Protein AF-A0A7W8J992-F1 (afdb_monomer_lite)

Structure (mmCIF, N/CA/C/O backbone):
data_AF-A0A7W8J992-F1
#
_entry.id   AF-A0A7W8J992-F1
#
loop_
_atom_site.group_PDB
_atom_site.id
_atom_site.type_symbol
_atom_site.label_atom_id
_atom_site.label_alt_id
_atom_site.label_comp_id
_atom_site.label_asym_id
_atom_site.label_entity_id
_atom_site.label_seq_id
_atom_site.pdbx_PDB_ins_code
_atom_site.Cartn_x
_atom_site.Cartn_y
_atom_site.Cartn_z
_atom_site.occupancy
_atom_site.B_iso_or_equiv
_atom_site.auth_seq_id
_atom_site.auth_comp_id
_atom_site.auth_asym_id
_atom_site.auth_atom_id
_atom_site.pdbx_PDB_model_num
ATOM 1 N N . MET A 1 1 ? -36.070 35.354 38.997 1.00 39.31 1 MET A N 1
ATOM 2 C CA . MET A 1 1 ? -35.730 35.913 37.670 1.00 39.31 1 MET A CA 1
ATOM 3 C C . MET A 1 1 ? -34.293 35.483 37.390 1.00 39.31 1 MET A C 1
ATOM 5 O O . MET A 1 1 ? -33.392 36.118 37.907 1.00 39.31 1 MET A O 1
ATOM 9 N N . ASN A 1 2 ? -34.037 34.239 36.962 1.00 42.62 2 ASN A N 1
ATOM 10 C CA . ASN A 1 2 ? -34.074 33.715 35.575 1.00 42.62 2 ASN A CA 1
ATOM 11 C C . ASN A 1 2 ? -33.378 34.697 34.615 1.00 42.62 2 ASN A C 1
ATOM 13 O O . ASN A 1 2 ? -33.810 35.838 34.543 1.00 42.62 2 ASN A O 1
ATOM 17 N N . THR A 1 3 ? -32.316 34.332 33.895 1.00 42.19 3 THR A N 1
ATOM 18 C CA . THR A 1 3 ? -32.276 33.203 32.949 1.00 42.19 3 THR A CA 1
ATOM 19 C C . THR A 1 3 ? -30.866 32.631 32.732 1.00 42.19 3 THR A C 1
ATOM 21 O O . THR A 1 3 ? -29.919 33.366 32.468 1.00 42.19 3 THR A O 1
ATOM 24 N N . LEU A 1 4 ? -30.775 31.297 32.771 1.00 50.50 4 LEU A N 1
ATOM 25 C CA . LEU A 1 4 ? -29.734 30.489 32.130 1.00 50.50 4 LEU A CA 1
ATOM 26 C C . LEU A 1 4 ? -29.758 30.750 30.617 1.00 50.50 4 LEU A C 1
ATOM 28 O O . LEU A 1 4 ? -30.833 30.686 30.023 1.00 50.50 4 LEU A O 1
ATOM 32 N N . SER A 1 5 ? -28.603 30.998 29.997 1.00 46.91 5 SER A N 1
ATOM 33 C CA . SER A 1 5 ? -28.478 30.946 28.538 1.00 46.91 5 SER A CA 1
ATOM 34 C C . SER A 1 5 ? -27.801 29.639 28.155 1.00 46.91 5 SER A C 1
ATOM 36 O O . SER A 1 5 ? -26.669 29.366 28.554 1.00 46.91 5 SER A O 1
ATOM 38 N N . ALA A 1 6 ? -28.558 28.820 27.436 1.00 46.44 6 ALA A N 1
ATOM 39 C CA . ALA A 1 6 ? -28.144 27.548 26.886 1.00 46.44 6 ALA A CA 1
ATOM 40 C C . ALA A 1 6 ? -27.183 27.744 25.702 1.00 46.44 6 ALA A C 1
ATOM 42 O O . ALA A 1 6 ? -27.364 28.637 24.880 1.00 46.44 6 ALA A O 1
ATOM 43 N N . SER A 1 7 ? -26.168 26.886 25.682 1.00 49.81 7 SER A N 1
ATOM 44 C CA . SER A 1 7 ? -25.615 26.151 24.543 1.00 49.81 7 SER A CA 1
ATOM 45 C C . SER A 1 7 ? -25.843 26.701 23.127 1.00 49.81 7 SER A C 1
ATOM 47 O O . SER A 1 7 ? -26.940 26.583 22.592 1.00 49.81 7 SER A O 1
ATOM 49 N N . THR A 1 8 ? -24.742 27.038 22.455 1.00 42.25 8 THR A N 1
ATOM 50 C CA . THR A 1 8 ? -24.541 26.640 21.054 1.00 42.25 8 THR A CA 1
ATOM 51 C C . THR A 1 8 ? -23.146 26.035 20.963 1.00 42.25 8 THR A C 1
ATOM 53 O O . THR A 1 8 ? -22.152 26.727 20.775 1.00 42.25 8 THR A O 1
ATOM 56 N N . PHE A 1 9 ? -23.064 24.735 21.236 1.00 45.22 9 PHE A N 1
ATOM 57 C CA . PHE A 1 9 ? -21.934 23.920 20.808 1.00 45.22 9 PHE A CA 1
ATOM 58 C C . PHE A 1 9 ? -22.216 23.632 19.335 1.00 45.22 9 PHE A C 1
ATOM 60 O O . PHE A 1 9 ? -23.149 22.885 19.046 1.00 45.22 9 PHE A O 1
ATOM 67 N N . ASP A 1 10 ? -21.504 24.286 18.421 1.00 40.44 10 ASP A N 1
ATOM 68 C CA . ASP A 1 10 ? -21.620 24.013 16.989 1.00 40.44 10 ASP A CA 1
ATOM 69 C C . ASP A 1 10 ? -21.122 22.583 16.708 1.00 40.44 10 ASP A C 1
ATOM 71 O O . ASP A 1 10 ? -19.942 22.299 16.927 1.00 40.44 10 ASP A O 1
ATOM 75 N N . PRO A 1 11 ? -21.961 21.655 16.208 1.00 42.72 11 PRO A N 1
ATOM 76 C CA . PRO A 1 11 ? -21.514 20.358 15.726 1.00 42.72 11 PRO A CA 1
ATOM 77 C C . PRO A 1 11 ? -21.122 20.495 14.249 1.00 42.72 11 PRO A C 1
ATOM 79 O O . PRO A 1 11 ? -21.647 19.800 13.382 1.00 42.72 11 PRO A O 1
ATOM 82 N N . ALA A 1 12 ? -20.235 21.442 13.942 1.00 40.28 12 ALA A N 1
ATOM 83 C CA . ALA A 1 12 ? -19.624 21.521 12.626 1.00 40.28 12 ALA A CA 1
ATOM 84 C C . ALA A 1 12 ? -18.501 20.478 12.569 1.00 40.28 12 ALA A C 1
ATOM 86 O O . ALA A 1 12 ? -17.384 20.711 13.016 1.00 40.28 12 ALA A O 1
ATOM 87 N N . GLU A 1 13 ? -18.863 19.302 12.058 1.00 40.56 13 GLU A N 1
ATOM 88 C CA . GLU A 1 13 ? -17.958 18.336 11.437 1.00 40.56 13 GLU A CA 1
ATOM 89 C C . GLU A 1 13 ? -16.772 17.867 12.287 1.00 40.56 13 GLU A C 1
ATOM 91 O O . GLU A 1 13 ? -15.610 18.162 12.019 1.00 40.56 13 GLU A O 1
ATOM 96 N N . ALA A 1 14 ? -17.045 16.916 13.182 1.00 36.75 14 ALA A N 1
ATOM 97 C CA . ALA A 1 14 ? -16.102 15.820 13.397 1.00 36.75 14 ALA A CA 1
ATOM 98 C C . ALA A 1 14 ? -16.070 14.922 12.140 1.00 36.75 14 ALA A C 1
ATOM 100 O O . ALA A 1 14 ? -16.412 13.738 12.179 1.00 36.75 14 ALA A O 1
ATOM 101 N N . GLN A 1 15 ? -15.687 15.493 10.995 1.00 39.84 15 GLN A N 1
ATOM 102 C CA . GLN A 1 15 ? -15.060 14.709 9.948 1.00 39.84 15 GLN A CA 1
ATOM 103 C C . GLN A 1 15 ? -13.783 14.182 10.594 1.00 39.84 15 GLN A C 1
ATOM 105 O O . GLN A 1 15 ? -12.831 14.934 10.796 1.00 39.84 15 GLN A O 1
ATOM 110 N N . HIS A 1 16 ? -13.770 12.906 10.982 1.00 43.81 16 HIS A N 1
ATOM 111 C CA . HIS A 1 16 ? -12.503 12.216 11.182 1.00 43.81 16 HIS A CA 1
ATOM 112 C C . HIS A 1 16 ? -11.730 12.469 9.887 1.00 43.81 16 HIS A C 1
ATOM 114 O O . HIS A 1 16 ? -12.238 12.057 8.838 1.00 43.81 16 HIS A O 1
ATOM 120 N N . PRO A 1 17 ? -10.618 13.231 9.897 1.00 48.56 17 PRO A N 1
ATOM 121 C CA . PRO A 1 17 ? -9.909 13.522 8.666 1.00 48.56 17 PRO A CA 1
ATOM 122 C C . PRO A 1 17 ? -9.573 12.163 8.071 1.00 48.56 17 PRO A C 1
ATOM 124 O O . PRO A 1 17 ? -8.871 11.386 8.716 1.00 48.56 17 PRO A O 1
ATOM 127 N N . MET A 1 18 ? -10.165 11.835 6.916 1.00 55.00 18 MET A N 1
ATOM 128 C CA . MET A 1 18 ? -9.881 10.581 6.226 1.00 55.00 18 MET A CA 1
ATOM 129 C C . MET A 1 18 ? -8.369 10.539 6.065 1.00 55.00 18 MET A C 1
ATOM 131 O O . MET A 1 18 ? -7.802 11.355 5.335 1.00 55.00 18 MET A O 1
ATOM 135 N N . GLN A 1 19 ? -7.705 9.683 6.845 1.00 77.38 19 GLN A N 1
ATOM 136 C CA . GLN A 1 19 ? -6.254 9.664 6.867 1.00 77.38 19 GLN A CA 1
ATOM 137 C C . GLN A 1 19 ? -5.816 9.196 5.485 1.00 77.38 19 GLN A C 1
ATOM 139 O O . GLN A 1 19 ? -6.126 8.082 5.065 1.00 77.38 19 GLN A O 1
ATOM 144 N N . SER A 1 20 ? -5.145 10.079 4.753 1.00 89.25 20 SER A N 1
ATOM 145 C CA . SER A 1 20 ? -4.551 9.748 3.469 1.00 89.25 20 SER A CA 1
ATOM 146 C C . SER A 1 20 ? -3.060 9.540 3.655 1.00 89.25 20 SER A C 1
ATOM 148 O O . SER A 1 20 ? -2.381 10.413 4.200 1.00 89.25 20 SER A O 1
ATOM 150 N N . LEU A 1 21 ? -2.548 8.410 3.185 1.00 92.56 21 LEU A N 1
ATOM 151 C CA . LEU A 1 21 ? -1.125 8.124 3.187 1.00 92.56 21 LEU A CA 1
ATOM 152 C C . LEU A 1 21 ? -0.621 8.031 1.746 1.00 92.56 21 LEU A C 1
ATOM 154 O O . LEU A 1 21 ? -1.054 7.177 0.977 1.00 92.56 21 LEU A O 1
ATOM 158 N N . ASP A 1 22 ? 0.341 8.881 1.414 1.00 94.38 22 ASP A N 1
ATOM 159 C CA . ASP A 1 22 ? 1.004 8.870 0.118 1.00 94.38 22 ASP A CA 1
ATOM 160 C C . ASP A 1 22 ? 2.375 8.218 0.254 1.00 94.38 22 ASP A C 1
ATOM 162 O O . ASP A 1 22 ? 3.218 8.672 1.030 1.00 94.38 22 ASP A O 1
ATOM 166 N N . ILE A 1 23 ? 2.594 7.147 -0.500 1.00 94.88 23 ILE A N 1
ATOM 167 C CA . ILE A 1 23 ? 3.829 6.375 -0.471 1.00 94.88 23 ILE A CA 1
ATOM 168 C C . ILE A 1 23 ? 4.363 6.145 -1.876 1.00 94.88 23 ILE A C 1
ATOM 170 O O . ILE A 1 23 ? 3.624 6.015 -2.851 1.00 94.88 23 ILE A O 1
ATOM 174 N N . GLN A 1 24 ? 5.683 6.056 -1.943 1.00 95.44 24 GLN A N 1
ATOM 175 C CA . GLN A 1 24 ? 6.418 5.687 -3.139 1.00 95.44 24 GLN A CA 1
ATOM 176 C C . GLN A 1 24 ? 7.218 4.428 -2.852 1.00 95.44 24 GLN A C 1
ATOM 178 O O . GLN A 1 24 ? 7.824 4.316 -1.775 1.00 95.44 24 GLN A O 1
ATOM 183 N N . GLY A 1 25 ? 7.223 3.518 -3.816 1.00 93.50 25 GLY A N 1
ATOM 184 C CA . GLY A 1 25 ? 8.029 2.314 -3.799 1.00 93.50 25 GLY A CA 1
ATOM 185 C C . GLY A 1 25 ? 8.652 1.999 -5.152 1.00 93.50 25 GLY A C 1
ATOM 186 O O . GLY A 1 25 ? 8.281 2.556 -6.187 1.00 93.50 25 GLY A O 1
ATOM 187 N N . PHE A 1 26 ? 9.609 1.088 -5.120 1.00 93.31 26 PHE A N 1
ATOM 188 C CA . PHE A 1 26 ? 10.378 0.630 -6.260 1.00 93.31 26 PHE A CA 1
ATOM 189 C C . PHE A 1 26 ? 10.357 -0.890 -6.299 1.00 93.31 26 PHE A C 1
ATOM 191 O O . PHE A 1 26 ? 10.259 -1.546 -5.262 1.00 93.31 26 PHE A O 1
ATOM 198 N N . SER A 1 27 ? 10.433 -1.454 -7.495 1.00 90.12 27 SER A N 1
ATOM 199 C CA . SER A 1 27 ? 10.590 -2.894 -7.660 1.00 90.12 27 SER A CA 1
ATOM 200 C C . SER A 1 27 ? 11.542 -3.185 -8.805 1.00 90.12 27 SER A C 1
ATOM 202 O O . SER A 1 27 ? 11.493 -2.513 -9.837 1.00 90.12 27 SER A O 1
ATOM 204 N N . TYR A 1 28 ? 12.388 -4.189 -8.596 1.00 85.62 28 TYR A N 1
ATOM 205 C CA . TYR A 1 28 ? 13.245 -4.788 -9.619 1.00 85.62 28 TYR A CA 1
ATOM 206 C C . TYR A 1 28 ? 12.548 -5.952 -10.336 1.00 85.62 28 TYR A C 1
ATOM 208 O O . TYR A 1 28 ? 13.060 -6.470 -11.323 1.00 85.62 28 TYR A O 1
ATOM 216 N N . GLU A 1 29 ? 11.386 -6.386 -9.841 1.00 81.38 29 GLU A N 1
ATOM 217 C CA . GLU A 1 29 ? 10.601 -7.430 -10.487 1.00 81.38 29 GLU A CA 1
ATOM 218 C C . GLU A 1 29 ? 9.801 -6.873 -11.665 1.00 81.38 29 GLU A C 1
ATOM 220 O O . GLU A 1 29 ? 9.356 -5.721 -11.678 1.00 81.38 29 GLU A O 1
ATOM 225 N N . GLU A 1 30 ? 9.538 -7.727 -12.653 1.00 80.25 30 GLU A N 1
ATOM 226 C CA . GLU A 1 30 ? 8.657 -7.360 -13.751 1.00 80.25 30 GLU A CA 1
ATOM 227 C C . GLU A 1 30 ? 7.220 -7.118 -13.267 1.00 80.25 30 GLU A C 1
ATOM 229 O O . GLU A 1 30 ? 6.676 -7.821 -12.408 1.00 80.25 30 GLU A O 1
ATOM 234 N N . ARG A 1 31 ? 6.537 -6.173 -13.928 1.00 80.94 31 ARG A N 1
ATOM 235 C CA . ARG A 1 31 ? 5.116 -5.849 -13.696 1.00 80.94 31 ARG A CA 1
ATOM 236 C C . ARG A 1 31 ? 4.204 -7.074 -13.641 1.00 80.94 31 ARG A C 1
ATOM 238 O O . ARG A 1 31 ? 3.201 -7.054 -12.934 1.00 80.94 31 ARG A O 1
ATOM 245 N N . GLN A 1 32 ? 4.505 -8.111 -14.417 1.00 81.50 32 GLN A N 1
ATOM 246 C CA . GLN A 1 32 ? 3.655 -9.296 -14.508 1.00 81.50 32 GLN A CA 1
ATOM 247 C C . GLN A 1 32 ? 3.691 -10.150 -13.232 1.00 81.50 32 GLN A C 1
ATOM 249 O O . GLN A 1 32 ? 2.678 -10.766 -12.913 1.00 81.50 32 GLN A O 1
ATOM 254 N N . GLY A 1 33 ? 4.803 -10.142 -12.487 1.00 83.69 33 GLY A N 1
ATOM 255 C CA . GLY A 1 33 ? 4.940 -10.856 -11.212 1.00 83.69 33 GLY A CA 1
A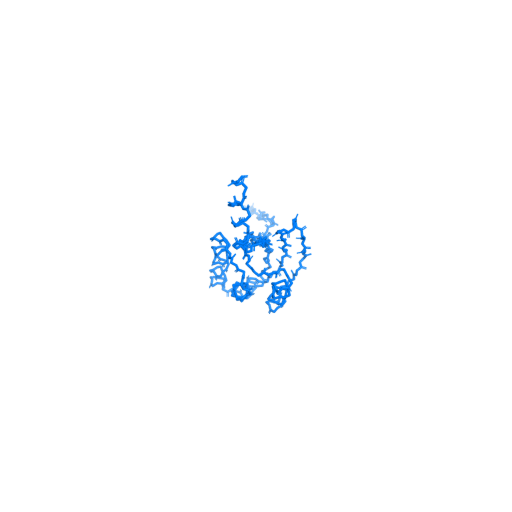TOM 256 C C . GLY A 1 33 ? 4.427 -10.046 -10.021 1.00 83.69 33 GLY A C 1
ATOM 257 O O . GLY A 1 33 ? 3.616 -10.535 -9.233 1.00 83.69 33 GLY A O 1
ATOM 258 N N . LEU A 1 34 ? 4.812 -8.769 -9.947 1.00 88.44 34 LEU A N 1
ATOM 259 C CA . LEU A 1 34 ? 4.511 -7.924 -8.789 1.00 88.44 34 LEU A CA 1
ATOM 260 C C . LEU A 1 34 ? 3.018 -7.585 -8.658 1.00 88.44 34 LEU A C 1
ATOM 262 O O . LEU A 1 34 ? 2.462 -7.571 -7.561 1.00 88.44 34 LEU A O 1
ATOM 266 N N . LEU A 1 35 ? 2.345 -7.271 -9.770 1.00 90.00 35 LEU A N 1
ATOM 267 C CA . LEU A 1 35 ? 0.985 -6.720 -9.723 1.00 90.00 35 LEU A CA 1
ATOM 268 C C . LEU A 1 35 ? -0.060 -7.718 -9.203 1.00 90.00 35 LEU A C 1
ATOM 270 O O . LEU A 1 35 ? -0.884 -7.305 -8.380 1.00 90.00 35 LEU A O 1
ATOM 274 N N . PRO A 1 36 ? -0.055 -9.003 -9.613 1.00 91.88 36 PRO A N 1
ATOM 275 C CA . PRO A 1 36 ? -0.890 -10.018 -8.979 1.00 91.88 36 PRO A CA 1
ATOM 276 C C . PRO A 1 36 ? -0.594 -10.168 -7.484 1.00 91.88 36 PRO A C 1
ATOM 278 O O . PRO A 1 36 ? -1.536 -10.211 -6.694 1.00 91.88 36 PRO A O 1
ATOM 281 N N . SER A 1 37 ? 0.686 -10.164 -7.089 1.00 91.81 37 SER A N 1
ATOM 282 C CA . SER A 1 37 ? 1.082 -10.292 -5.681 1.00 91.81 37 SER A CA 1
ATOM 283 C C . SER A 1 37 ? 0.562 -9.130 -4.833 1.00 91.81 37 SER A C 1
ATOM 285 O O . SER A 1 37 ? -0.025 -9.355 -3.778 1.00 91.81 37 SER A O 1
ATOM 287 N N . LEU A 1 38 ? 0.712 -7.889 -5.306 1.00 92.00 38 LEU A N 1
ATOM 288 C CA . LEU A 1 38 ? 0.184 -6.707 -4.620 1.00 92.00 38 LEU A CA 1
ATOM 289 C C . LEU A 1 38 ? -1.345 -6.700 -4.578 1.00 92.00 38 LEU A C 1
ATOM 291 O O . LEU A 1 38 ? -1.934 -6.345 -3.563 1.00 92.00 38 LEU A O 1
ATOM 295 N N . THR A 1 39 ? -1.999 -7.120 -5.663 1.00 92.69 39 THR A N 1
ATOM 296 C CA . THR A 1 39 ? -3.465 -7.208 -5.709 1.00 92.69 39 THR A CA 1
ATOM 297 C C . THR A 1 39 ? -3.990 -8.215 -4.683 1.00 92.69 39 THR A C 1
ATOM 299 O O . THR A 1 39 ? -4.955 -7.904 -3.987 1.00 92.69 39 THR A O 1
ATOM 302 N N . SER A 1 40 ? -3.334 -9.377 -4.545 1.00 92.62 40 SER A N 1
ATOM 303 C CA . SER A 1 40 ? -3.648 -10.351 -3.489 1.00 92.62 40 SER A CA 1
ATOM 304 C C . SER A 1 40 ? -3.419 -9.747 -2.111 1.00 92.62 40 SER A C 1
ATOM 306 O O . SER A 1 40 ? -4.336 -9.743 -1.302 1.00 92.62 40 SER A O 1
ATOM 308 N N . ALA A 1 41 ? -2.256 -9.129 -1.878 1.00 92.44 41 ALA A N 1
ATOM 309 C CA . ALA A 1 41 ? -1.931 -8.498 -0.601 1.00 92.44 41 ALA A CA 1
ATOM 310 C C . ALA A 1 41 ? -2.991 -7.473 -0.162 1.00 92.44 41 ALA A C 1
ATOM 312 O O . ALA A 1 41 ? -3.396 -7.456 1.001 1.00 92.44 41 ALA A O 1
ATOM 313 N N . PHE A 1 42 ? -3.483 -6.638 -1.086 1.00 93.56 42 PHE A N 1
ATOM 314 C CA . PHE A 1 42 ? -4.565 -5.697 -0.788 1.00 93.56 42 PHE A CA 1
ATOM 315 C C . PHE A 1 42 ? -5.866 -6.417 -0.422 1.00 93.56 42 PHE A C 1
ATOM 317 O O . PHE A 1 42 ? -6.503 -6.037 0.560 1.00 93.56 42 PHE A O 1
ATOM 324 N N . ALA A 1 43 ? -6.245 -7.455 -1.168 1.00 92.38 43 ALA A N 1
ATOM 325 C CA . ALA A 1 43 ? -7.463 -8.221 -0.914 1.00 92.38 43 ALA A CA 1
ATOM 326 C C . ALA A 1 43 ? -7.406 -8.996 0.416 1.00 92.38 43 ALA A C 1
ATOM 328 O O . ALA A 1 43 ? -8.365 -8.957 1.186 1.00 92.38 43 ALA A O 1
ATOM 329 N N . ASP A 1 44 ? -6.273 -9.632 0.719 1.00 92.12 44 ASP A N 1
ATOM 330 C CA . ASP A 1 44 ? -6.049 -10.429 1.931 1.00 92.12 44 ASP A CA 1
ATOM 331 C C . ASP A 1 44 ? -6.113 -9.567 3.201 1.00 92.12 44 ASP A C 1
ATOM 333 O O . ASP A 1 44 ? -6.571 -10.011 4.254 1.00 92.12 44 ASP A O 1
ATOM 337 N N . CYS A 1 45 ? -5.738 -8.291 3.086 1.00 91.44 45 CYS A N 1
ATOM 338 C CA . CYS A 1 45 ? -5.863 -7.303 4.158 1.00 91.44 45 CYS A CA 1
ATOM 339 C C . CYS A 1 45 ? -7.282 -6.713 4.293 1.00 91.44 45 CYS A C 1
ATOM 341 O O . CYS A 1 45 ? -7.505 -5.835 5.130 1.00 91.44 45 CYS A O 1
ATOM 343 N N . GLY A 1 46 ? -8.241 -7.151 3.470 1.00 90.00 46 GLY A N 1
ATOM 344 C CA . GLY A 1 46 ? -9.592 -6.587 3.411 1.00 90.00 46 GLY A CA 1
ATOM 345 C C . GLY A 1 46 ? -9.640 -5.187 2.793 1.00 90.00 46 GLY A C 1
ATOM 346 O O . GLY A 1 46 ? -10.521 -4.396 3.128 1.00 90.00 46 GLY A O 1
ATOM 347 N N . GLY A 1 47 ? -8.664 -4.858 1.946 1.00 91.62 47 GLY A N 1
ATOM 348 C CA . GLY A 1 47 ? -8.567 -3.582 1.254 1.00 91.62 47 GLY A CA 1
ATOM 349 C C . GLY A 1 47 ? -9.349 -3.533 -0.053 1.00 91.62 47 GLY A C 1
ATOM 350 O O . GLY A 1 47 ? -9.480 -4.526 -0.767 1.00 91.62 47 GLY A O 1
ATOM 351 N N . TRP A 1 48 ? -9.819 -2.338 -0.402 1.00 93.31 48 TRP A N 1
ATOM 352 C CA . TRP A 1 48 ? -10.484 -2.053 -1.669 1.00 93.31 48 TRP A CA 1
ATOM 353 C C . TRP A 1 48 ? -9.586 -1.239 -2.584 1.00 93.31 48 TRP A C 1
ATOM 355 O O . TRP A 1 48 ? -9.202 -0.116 -2.266 1.00 93.31 48 TRP A O 1
ATOM 365 N N . ILE A 1 49 ? -9.283 -1.779 -3.761 1.00 94.75 49 ILE A N 1
ATOM 366 C CA . ILE A 1 49 ? -8.580 -1.035 -4.805 1.00 94.75 49 ILE A CA 1
ATOM 367 C C . ILE A 1 49 ? -9.591 -0.102 -5.472 1.00 94.75 49 ILE A C 1
ATOM 369 O O . ILE A 1 49 ? -10.460 -0.545 -6.218 1.00 94.75 49 ILE A O 1
ATOM 373 N N . LEU A 1 50 ? -9.466 1.195 -5.208 1.00 93.69 50 LEU A N 1
ATOM 374 C CA . LEU A 1 50 ? -10.296 2.224 -5.828 1.00 93.69 50 LEU A CA 1
ATOM 375 C C . LEU A 1 50 ? -9.871 2.499 -7.265 1.00 93.69 50 LEU A C 1
ATOM 377 O O . LEU A 1 50 ? -10.699 2.742 -8.140 1.00 93.69 50 LEU A O 1
ATOM 381 N N . ASN A 1 51 ? -8.558 2.545 -7.493 1.00 92.81 51 ASN A N 1
ATOM 382 C CA . ASN A 1 51 ? -8.005 2.873 -8.794 1.00 92.81 51 ASN A CA 1
ATOM 383 C C . ASN A 1 51 ? -6.637 2.222 -8.988 1.00 92.81 51 ASN A C 1
ATOM 385 O O . ASN A 1 51 ? -5.843 2.110 -8.054 1.00 92.81 51 ASN A O 1
ATOM 389 N N . ARG A 1 52 ? -6.355 1.847 -10.231 1.00 93.06 52 ARG A N 1
ATOM 390 C CA . ARG A 1 52 ? -5.054 1.388 -10.700 1.00 93.06 52 ARG A CA 1
ATOM 391 C C . ARG A 1 52 ? -4.776 2.079 -12.027 1.00 93.06 52 ARG A C 1
ATOM 393 O O . ARG A 1 52 ? -5.500 1.862 -12.997 1.00 93.06 52 ARG A O 1
ATOM 400 N N . ARG A 1 53 ? -3.731 2.902 -12.077 1.00 92.88 53 ARG A N 1
ATOM 401 C CA . ARG A 1 53 ? -3.376 3.696 -13.260 1.00 92.88 53 ARG A CA 1
ATOM 402 C C . ARG A 1 53 ? -1.932 3.467 -13.651 1.00 92.88 53 ARG A C 1
ATOM 404 O O . ARG A 1 53 ? -1.031 3.615 -12.837 1.00 92.88 53 ARG A O 1
ATOM 411 N N . THR A 1 54 ? -1.697 3.160 -14.917 1.00 91.50 54 THR A N 1
ATOM 412 C CA . THR A 1 54 ? -0.346 3.209 -15.479 1.00 91.50 54 THR A CA 1
ATOM 413 C C . THR A 1 54 ? -0.017 4.667 -15.789 1.00 91.50 54 THR A C 1
ATOM 415 O O . THR A 1 54 ? -0.684 5.265 -16.629 1.00 91.50 54 THR A O 1
ATOM 418 N N . LEU A 1 55 ? 0.969 5.246 -15.098 1.00 89.50 55 LEU A N 1
ATOM 419 C CA . LEU A 1 55 ? 1.388 6.638 -15.310 1.00 89.50 55 LEU A CA 1
ATOM 420 C C . LEU A 1 55 ? 2.419 6.746 -16.437 1.00 89.50 55 LEU A C 1
ATOM 422 O O . LEU A 1 55 ? 2.393 7.688 -17.223 1.00 89.50 55 LEU A O 1
ATOM 426 N N . SER A 1 56 ? 3.316 5.765 -16.530 1.00 87.31 56 SER A N 1
ATOM 427 C CA . SER A 1 56 ? 4.361 5.692 -17.551 1.00 87.31 56 SER A CA 1
ATOM 428 C C . SER A 1 56 ? 4.726 4.222 -17.844 1.00 87.31 56 SER A C 1
ATOM 430 O O . SER A 1 56 ? 4.231 3.308 -17.167 1.00 87.31 56 SER A O 1
ATOM 432 N N . PRO A 1 57 ? 5.597 3.939 -18.832 1.00 84.00 57 PRO A N 1
ATOM 433 C CA . PRO A 1 57 ? 6.101 2.586 -19.078 1.00 84.00 57 PRO A CA 1
ATOM 434 C C . PRO A 1 57 ? 6.780 1.958 -17.855 1.00 84.00 57 PRO A C 1
ATOM 436 O O . PRO A 1 57 ? 6.673 0.751 -17.666 1.00 84.00 57 PRO A O 1
ATOM 439 N N . THR A 1 58 ? 7.376 2.775 -16.984 1.00 86.31 58 THR A N 1
ATOM 440 C CA . THR A 1 58 ? 8.094 2.342 -15.778 1.00 86.31 58 THR A CA 1
ATOM 441 C C . THR A 1 58 ? 7.368 2.690 -14.480 1.00 86.31 58 THR A C 1
ATOM 443 O O . THR A 1 58 ? 7.734 2.174 -13.440 1.00 86.31 58 THR A O 1
ATOM 446 N N . THR A 1 59 ? 6.281 3.467 -14.493 1.00 89.94 59 THR A N 1
ATOM 447 C CA . THR A 1 59 ? 5.579 3.898 -13.266 1.00 89.94 59 THR A CA 1
ATOM 448 C C . THR A 1 59 ? 4.096 3.522 -13.267 1.00 89.94 59 THR A C 1
ATOM 450 O O . THR A 1 59 ? 3.394 3.681 -14.271 1.00 89.94 59 THR A O 1
ATOM 453 N N . MET A 1 60 ? 3.596 3.029 -12.134 1.00 93.69 60 MET A N 1
ATOM 454 C CA . MET A 1 60 ? 2.185 2.707 -11.901 1.00 93.69 60 MET A CA 1
ATOM 455 C C . MET A 1 60 ? 1.714 3.280 -10.564 1.00 93.69 60 MET A C 1
ATOM 457 O O . MET A 1 60 ? 2.464 3.320 -9.601 1.00 93.69 60 MET A O 1
ATOM 461 N N . GLU A 1 61 ? 0.454 3.681 -10.496 1.00 94.94 61 GLU A N 1
ATOM 462 C CA . GLU A 1 61 ? -0.209 4.160 -9.291 1.00 94.94 61 GLU A CA 1
ATOM 463 C C . GLU A 1 61 ? -1.329 3.198 -8.882 1.00 94.94 61 GLU A C 1
ATOM 465 O O . GLU A 1 61 ? -2.145 2.775 -9.707 1.00 94.94 61 GLU A O 1
ATOM 470 N N . PHE A 1 62 ? -1.396 2.914 -7.588 1.00 94.81 62 PHE A N 1
ATOM 471 C CA . PHE A 1 62 ? -2.511 2.279 -6.908 1.00 94.81 62 PHE A CA 1
ATOM 472 C C . PHE A 1 62 ? -3.135 3.252 -5.921 1.00 94.81 62 PHE A C 1
ATOM 474 O O . PHE A 1 62 ? -2.447 3.942 -5.170 1.00 94.81 62 PHE A O 1
ATOM 481 N N . ARG A 1 63 ? -4.462 3.255 -5.876 1.00 95.44 63 ARG A N 1
ATOM 482 C CA . ARG A 1 63 ? -5.222 3.891 -4.810 1.00 95.44 63 ARG A CA 1
ATOM 483 C C . ARG A 1 63 ? -6.054 2.830 -4.123 1.00 95.44 63 ARG A C 1
ATOM 485 O O . ARG A 1 63 ? -6.894 2.206 -4.769 1.00 95.44 63 ARG A O 1
ATOM 492 N N . VAL A 1 64 ? -5.797 2.620 -2.840 1.00 95.00 64 VAL A N 1
ATOM 493 C CA . VAL A 1 64 ? -6.396 1.539 -2.054 1.00 95.00 64 VAL A CA 1
ATOM 494 C C . VAL A 1 64 ? -6.964 2.112 -0.770 1.00 95.00 64 VAL A C 1
ATOM 496 O O . VAL A 1 64 ? -6.369 3.003 -0.176 1.00 95.00 64 VAL A O 1
ATOM 499 N N . GLU A 1 65 ? -8.101 1.603 -0.333 1.00 95.12 65 GLU A N 1
ATOM 500 C CA . GLU A 1 65 ? -8.663 1.886 0.980 1.00 95.12 65 GLU A CA 1
ATOM 501 C C . GLU A 1 65 ? -8.554 0.661 1.868 1.00 95.12 65 GLU A C 1
ATOM 503 O O . GLU A 1 65 ? -8.886 -0.444 1.450 1.00 95.12 65 GLU A O 1
ATOM 508 N N . ILE A 1 66 ? -8.104 0.860 3.101 1.00 93.69 66 ILE A N 1
ATOM 509 C CA . ILE A 1 66 ? -8.038 -0.195 4.110 1.00 93.69 66 ILE A CA 1
ATOM 510 C C . ILE A 1 66 ? -8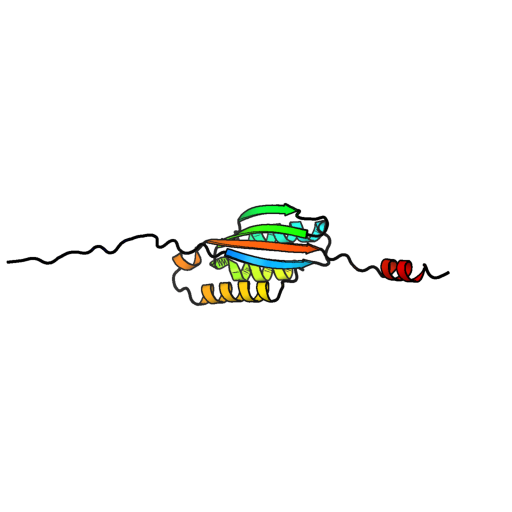.595 0.294 5.437 1.00 93.69 66 ILE A C 1
ATOM 512 O O . ILE A 1 66 ? -8.618 1.490 5.713 1.00 93.69 66 ILE A O 1
ATOM 516 N N . GLN A 1 67 ? -8.981 -0.636 6.303 1.00 92.19 67 GLN A N 1
ATOM 517 C CA . GLN A 1 67 ? -9.207 -0.312 7.708 1.00 92.19 67 GLN A CA 1
ATOM 518 C C . GLN A 1 67 ? -7.872 -0.159 8.443 1.00 92.19 67 GLN A C 1
ATOM 520 O O . GLN A 1 67 ? -6.951 -0.952 8.236 1.00 92.19 67 GLN A O 1
ATOM 525 N N . LEU A 1 68 ? -7.786 0.783 9.385 1.00 90.69 68 LEU A N 1
ATOM 526 C CA . LEU A 1 68 ? -6.587 1.009 10.201 1.00 90.69 68 LEU A CA 1
ATOM 527 C C . LEU A 1 68 ? -6.120 -0.256 10.942 1.00 90.69 68 LEU A C 1
ATOM 529 O O . LEU A 1 68 ? -4.918 -0.470 11.120 1.00 90.69 68 LEU A O 1
ATOM 533 N N . ARG A 1 69 ? -7.047 -1.143 11.327 1.00 90.88 69 ARG A N 1
ATOM 534 C CA . ARG A 1 69 ? -6.703 -2.445 11.922 1.00 90.88 69 ARG A CA 1
ATOM 535 C C . ARG A 1 69 ? -5.759 -3.283 11.049 1.00 90.88 69 ARG A C 1
ATOM 537 O O . ARG A 1 69 ? -4.900 -3.960 11.607 1.00 90.88 69 ARG A O 1
ATOM 544 N N . ALA A 1 70 ? -5.875 -3.193 9.724 1.00 92.69 70 ALA A N 1
ATOM 545 C CA . ALA A 1 70 ? -5.114 -3.983 8.757 1.00 92.69 70 ALA A CA 1
ATOM 546 C C . ALA A 1 70 ? -3.777 -3.333 8.354 1.00 92.69 70 ALA A C 1
ATOM 548 O O . ALA A 1 70 ? -3.035 -3.896 7.558 1.00 92.69 70 ALA A O 1
ATOM 549 N N . ALA A 1 71 ? -3.434 -2.157 8.897 1.00 92.06 71 ALA A N 1
ATOM 550 C CA . ALA A 1 71 ? -2.250 -1.406 8.470 1.00 92.06 71 ALA A CA 1
ATOM 551 C C . ALA A 1 71 ? -0.923 -2.172 8.655 1.00 92.06 71 ALA A C 1
ATOM 553 O O . ALA A 1 71 ? -0.027 -2.036 7.825 1.00 92.06 71 ALA A O 1
ATOM 554 N N . ILE A 1 72 ? -0.797 -2.982 9.717 1.00 93.00 72 ILE A N 1
ATOM 555 C CA . ILE A 1 72 ? 0.401 -3.813 9.946 1.00 93.00 72 ILE A CA 1
ATOM 556 C C . ILE A 1 72 ? 0.483 -4.946 8.925 1.00 93.00 72 ILE A C 1
ATOM 558 O O . ILE A 1 72 ? 1.547 -5.165 8.349 1.00 93.00 72 ILE A O 1
ATOM 562 N N . ASP A 1 73 ? -0.630 -5.638 8.696 1.00 94.19 73 ASP A N 1
ATOM 563 C CA . ASP A 1 73 ? -0.681 -6.787 7.792 1.00 94.19 73 ASP A CA 1
ATOM 564 C C . ASP A 1 73 ? -0.436 -6.336 6.350 1.00 94.19 73 ASP A C 1
ATOM 566 O O . ASP A 1 73 ? 0.342 -6.959 5.626 1.00 94.19 73 ASP A O 1
ATOM 570 N N . LEU A 1 74 ? -0.990 -5.177 5.974 1.00 94.19 74 LEU A N 1
ATOM 571 C CA . LEU A 1 74 ? -0.723 -4.557 4.684 1.00 94.19 74 LEU A CA 1
ATOM 572 C C . LEU A 1 74 ? 0.755 -4.198 4.532 1.00 94.19 74 LEU A C 1
ATOM 574 O O . LEU A 1 74 ? 1.360 -4.515 3.511 1.00 94.19 74 LEU A O 1
ATOM 578 N N . TYR A 1 75 ? 1.341 -3.541 5.535 1.00 94.88 75 TYR A N 1
ATOM 579 C CA . TYR A 1 75 ? 2.743 -3.146 5.479 1.00 94.88 75 TYR A CA 1
ATOM 580 C C . TYR A 1 75 ? 3.663 -4.363 5.319 1.00 94.88 75 TYR A C 1
ATOM 582 O O . TYR A 1 75 ? 4.530 -4.361 4.448 1.00 94.88 75 TYR A O 1
ATOM 590 N N . ALA A 1 76 ? 3.437 -5.426 6.094 1.00 94.19 76 ALA A N 1
ATOM 591 C CA . ALA A 1 76 ? 4.192 -6.669 5.970 1.00 94.19 76 ALA A CA 1
ATOM 592 C C . ALA A 1 76 ? 4.017 -7.311 4.584 1.00 94.19 76 ALA A C 1
ATOM 594 O O . ALA A 1 76 ? 5.004 -7.710 3.965 1.00 94.19 76 ALA A O 1
ATOM 595 N N . SER A 1 77 ? 2.782 -7.351 4.075 1.00 94.25 77 SER A N 1
ATOM 596 C CA . SER A 1 77 ? 2.467 -7.965 2.783 1.00 94.25 77 SER A CA 1
ATOM 597 C C . SER A 1 77 ? 3.126 -7.223 1.616 1.00 94.25 77 SER A C 1
ATOM 599 O O . SER A 1 77 ? 3.703 -7.866 0.742 1.00 94.25 77 SER A O 1
ATOM 601 N N . ILE A 1 78 ? 3.133 -5.885 1.640 1.00 93.12 78 ILE A N 1
ATOM 602 C CA . ILE A 1 78 ? 3.811 -5.052 0.631 1.00 93.12 78 ILE A CA 1
ATOM 603 C C . ILE A 1 78 ? 5.319 -5.331 0.598 1.00 93.12 78 ILE A C 1
ATOM 605 O O . ILE A 1 78 ? 5.893 -5.491 -0.474 1.00 93.12 78 ILE A O 1
ATOM 609 N N . ILE A 1 79 ? 5.972 -5.409 1.759 1.00 92.69 79 ILE A N 1
ATOM 610 C CA . ILE A 1 79 ? 7.411 -5.703 1.800 1.00 92.69 79 ILE A CA 1
ATOM 611 C C . ILE A 1 79 ? 7.681 -7.143 1.346 1.00 92.69 79 ILE A C 1
ATOM 613 O O . ILE A 1 79 ? 8.635 -7.394 0.614 1.00 92.69 79 ILE A O 1
ATOM 617 N N . SER A 1 80 ? 6.821 -8.093 1.726 1.00 91.56 80 SER A N 1
ATOM 618 C CA . SER A 1 80 ? 6.962 -9.496 1.322 1.00 91.56 80 SER A CA 1
ATOM 619 C C . SER A 1 80 ? 6.759 -9.730 -0.176 1.00 91.56 80 SER A C 1
ATOM 621 O O . SER A 1 80 ? 7.303 -10.690 -0.709 1.00 91.56 80 SER A O 1
ATOM 623 N N . SER A 1 81 ? 6.027 -8.844 -0.862 1.00 90.12 81 SER A N 1
ATOM 624 C CA . SER A 1 81 ? 5.846 -8.914 -2.313 1.00 90.12 81 SER A CA 1
ATOM 625 C C . SER A 1 81 ? 7.056 -8.397 -3.096 1.00 90.12 81 SER A C 1
ATOM 627 O O . SER A 1 81 ? 6.944 -8.216 -4.300 1.00 90.12 81 SER A O 1
ATOM 629 N N . GLY A 1 82 ? 8.168 -8.055 -2.435 1.00 89.19 82 GLY A N 1
ATOM 630 C CA . GLY A 1 82 ? 9.362 -7.529 -3.101 1.00 89.19 82 GLY A CA 1
ATOM 631 C C . GLY A 1 82 ? 9.265 -6.052 -3.498 1.00 89.19 82 GLY A C 1
ATOM 632 O O . GLY A 1 82 ? 10.051 -5.587 -4.324 1.00 89.19 82 GLY A O 1
ATOM 633 N N . LEU A 1 83 ? 8.310 -5.298 -2.935 1.00 92.31 83 LEU A N 1
ATOM 634 C CA . LEU A 1 83 ? 8.254 -3.850 -3.123 1.00 92.31 83 LEU A CA 1
ATOM 635 C C . LEU A 1 83 ? 9.126 -3.147 -2.077 1.00 92.31 83 LEU A C 1
ATOM 637 O O . LEU A 1 83 ? 8.887 -3.245 -0.872 1.00 92.31 83 LEU A O 1
ATOM 641 N N . GLU A 1 84 ? 10.095 -2.367 -2.538 1.00 93.88 84 GLU A N 1
ATOM 642 C CA . GLU A 1 84 ? 10.936 -1.539 -1.680 1.00 93.88 84 GLU A CA 1
ATOM 643 C C . GLU A 1 84 ? 10.295 -0.168 -1.492 1.00 93.88 84 GLU A C 1
ATOM 645 O O . GLU A 1 84 ? 10.034 0.539 -2.461 1.00 93.88 84 GLU A O 1
ATOM 650 N N . LEU A 1 85 ? 10.034 0.250 -0.255 1.00 94.06 85 LEU A N 1
ATOM 651 C CA . LEU A 1 85 ? 9.436 1.557 0.006 1.00 94.06 85 LEU A CA 1
ATOM 652 C C . LEU A 1 85 ? 10.504 2.629 0.222 1.00 94.06 85 LEU A C 1
ATOM 654 O O . LEU A 1 85 ? 11.577 2.401 0.778 1.00 94.06 85 LEU A O 1
ATOM 658 N N . THR A 1 86 ? 10.166 3.864 -0.136 1.00 94.12 86 THR A N 1
ATOM 659 C CA . THR A 1 86 ? 10.929 5.027 0.326 1.00 94.12 86 THR A CA 1
ATOM 660 C C . THR A 1 86 ? 10.917 5.118 1.854 1.00 94.12 86 THR A C 1
ATOM 662 O O . THR A 1 86 ? 9.987 4.671 2.531 1.00 94.12 86 THR A O 1
ATOM 665 N N . ARG A 1 87 ? 11.910 5.815 2.422 1.00 93.19 87 ARG A N 1
ATOM 666 C CA . ARG A 1 87 ? 11.933 6.144 3.858 1.00 93.19 87 ARG A CA 1
ATOM 667 C C . ARG A 1 87 ? 10.632 6.809 4.321 1.00 93.19 87 ARG A C 1
ATOM 669 O O . ARG A 1 87 ? 10.148 6.500 5.406 1.00 93.19 87 ARG A O 1
ATOM 676 N N . ALA A 1 88 ? 10.071 7.707 3.509 1.00 91.88 88 ALA A N 1
ATOM 677 C CA . ALA A 1 88 ? 8.796 8.356 3.802 1.00 91.88 88 ALA A CA 1
ATOM 678 C C . ALA A 1 88 ? 7.648 7.336 3.884 1.00 91.88 88 ALA A C 1
ATOM 680 O O . ALA A 1 88 ? 6.866 7.387 4.830 1.00 91.88 88 ALA A O 1
ATOM 681 N N . GLY A 1 89 ? 7.605 6.362 2.967 1.00 92.56 89 GLY A N 1
ATOM 682 C CA . GLY A 1 89 ? 6.627 5.275 3.004 1.00 92.56 89 GLY A CA 1
ATOM 683 C C . GLY A 1 89 ? 6.736 4.406 4.258 1.00 92.56 89 GLY A C 1
ATOM 684 O O . GLY A 1 89 ? 5.734 4.175 4.935 1.00 92.56 89 GLY A O 1
ATOM 685 N N . HIS A 1 90 ? 7.954 4.005 4.635 1.00 94.69 90 HIS A N 1
ATOM 686 C CA . HIS A 1 90 ? 8.198 3.259 5.875 1.00 94.69 90 HIS A CA 1
ATOM 687 C C . HIS A 1 90 ? 7.765 4.036 7.128 1.00 94.69 90 HIS A C 1
ATOM 689 O O . HIS A 1 90 ? 7.135 3.472 8.026 1.00 94.69 90 HIS A O 1
ATOM 695 N N . LEU A 1 91 ? 8.070 5.337 7.196 1.00 94.19 91 LEU A N 1
ATOM 696 C CA . LEU A 1 91 ? 7.644 6.197 8.304 1.00 94.19 91 LEU A CA 1
ATOM 697 C C . LEU A 1 91 ? 6.121 6.352 8.351 1.00 94.19 91 LEU A C 1
ATOM 699 O O . LEU A 1 91 ? 5.542 6.281 9.433 1.00 94.19 91 LEU A O 1
ATOM 703 N N . GLY A 1 92 ? 5.475 6.503 7.194 1.00 92.12 92 GLY A N 1
ATOM 704 C CA . GLY A 1 92 ? 4.024 6.585 7.076 1.00 92.12 92 GLY A CA 1
ATOM 705 C C . GLY A 1 92 ? 3.323 5.339 7.613 1.00 92.12 92 GLY A C 1
ATOM 706 O O . GLY A 1 92 ? 2.474 5.442 8.497 1.00 92.12 92 GLY A O 1
ATOM 707 N N . PHE A 1 93 ? 3.743 4.149 7.176 1.00 92.69 93 PHE A N 1
ATOM 708 C CA . PHE A 1 93 ? 3.212 2.900 7.727 1.00 92.69 93 PHE A CA 1
ATOM 709 C C . PHE A 1 93 ? 3.512 2.746 9.216 1.00 92.69 93 PHE A C 1
ATOM 711 O O . PHE A 1 93 ? 2.624 2.376 9.980 1.00 92.69 93 PHE A O 1
ATOM 718 N N . THR A 1 94 ? 4.725 3.083 9.662 1.00 92.19 94 THR A N 1
ATOM 719 C CA . THR A 1 94 ? 5.090 3.028 11.087 1.00 92.19 94 THR A CA 1
ATOM 720 C C . THR A 1 94 ? 4.191 3.934 11.930 1.00 92.19 94 THR A C 1
ATOM 722 O O . THR A 1 94 ? 3.770 3.547 13.025 1.00 92.19 94 THR A O 1
ATOM 725 N N . HIS A 1 95 ? 3.846 5.115 11.416 1.00 90.75 95 HIS A N 1
ATOM 726 C CA . HIS A 1 95 ? 2.905 6.019 12.061 1.00 90.75 95 HIS A CA 1
ATOM 727 C C . HIS A 1 95 ? 1.518 5.381 12.183 1.00 90.75 95 HIS A C 1
ATOM 729 O O . HIS A 1 95 ? 0.992 5.322 13.291 1.00 90.75 95 HIS A O 1
ATOM 735 N N . LEU A 1 96 ? 0.978 4.799 11.105 1.00 89.75 96 LEU A N 1
ATOM 736 C CA . LEU A 1 96 ? -0.306 4.086 11.152 1.00 89.75 96 LEU A CA 1
ATOM 737 C C . LEU A 1 96 ? -0.286 2.924 12.153 1.00 89.75 96 LEU A C 1
ATOM 739 O O . LEU A 1 96 ? -1.199 2.781 12.963 1.00 89.75 96 LEU A O 1
ATOM 743 N N . CYS A 1 97 ? 0.788 2.132 12.172 1.00 88.62 97 CYS A N 1
ATOM 744 C CA . CYS A 1 97 ? 0.967 1.043 13.133 1.00 88.62 97 CYS A CA 1
ATOM 745 C C . CYS A 1 97 ? 0.994 1.561 14.582 1.00 88.62 97 CYS A C 1
ATOM 747 O O . CYS A 1 97 ? 0.447 0.933 15.492 1.00 88.62 97 CYS A O 1
ATOM 749 N N . THR A 1 98 ? 1.602 2.729 14.797 1.00 87.56 98 THR A N 1
ATOM 750 C CA . THR A 1 98 ? 1.658 3.398 16.101 1.00 87.56 98 THR A CA 1
ATOM 751 C C . THR A 1 98 ? 0.290 3.945 16.501 1.00 87.56 98 THR A C 1
ATOM 753 O O . THR A 1 98 ? -0.128 3.738 17.638 1.00 87.56 98 THR A O 1
ATOM 756 N N . CYS A 1 99 ? -0.449 4.578 15.588 1.00 85.12 99 CYS A N 1
ATOM 757 C CA . CYS A 1 99 ? -1.827 5.010 15.819 1.00 85.12 99 CYS A CA 1
ATOM 758 C C . CYS A 1 99 ? -2.705 3.816 16.196 1.00 85.12 99 CYS A C 1
ATOM 760 O O . CYS A 1 99 ? -3.335 3.837 17.249 1.00 85.12 99 CYS A O 1
ATOM 762 N N . ARG A 1 100 ? -2.644 2.724 15.423 1.00 84.50 100 ARG A N 1
ATOM 763 C CA . ARG A 1 100 ? -3.352 1.468 15.712 1.00 84.50 100 ARG A CA 1
ATOM 764 C C . ARG A 1 100 ? -3.085 0.967 17.133 1.00 84.50 100 ARG A C 1
ATOM 766 O O . ARG A 1 100 ? -4.004 0.517 17.802 1.00 84.50 100 ARG A O 1
ATOM 773 N N . LYS A 1 101 ? -1.833 1.038 17.599 1.00 82.69 101 LYS A N 1
ATOM 774 C CA . LYS A 1 101 ? -1.442 0.600 18.949 1.00 82.69 101 LYS A CA 1
ATOM 775 C C . LYS A 1 101 ? -2.028 1.479 20.061 1.00 82.69 101 LYS A C 1
ATOM 777 O O . LYS A 1 101 ? -2.256 0.977 21.156 1.00 82.69 101 LYS A O 1
ATOM 782 N N . ASN A 1 102 ? -2.218 2.773 19.806 1.00 81.19 102 ASN A N 1
ATOM 783 C CA . ASN A 1 102 ? -2.659 3.741 20.815 1.00 81.19 102 ASN A CA 1
ATOM 784 C C . ASN A 1 102 ? -4.170 4.023 20.779 1.00 81.19 102 ASN A C 1
ATOM 786 O O . ASN A 1 102 ? -4.694 4.630 21.710 1.00 81.19 102 ASN A O 1
ATOM 790 N N . LEU A 1 103 ? -4.877 3.582 19.737 1.00 81.81 103 LEU A N 1
ATOM 791 C CA . LEU A 1 103 ? -6.332 3.658 19.667 1.00 81.81 103 LEU A CA 1
ATOM 792 C C . LEU A 1 103 ? -6.946 2.487 20.435 1.00 81.81 103 LEU A C 1
ATOM 794 O O . LEU A 1 103 ? -6.734 1.321 20.109 1.00 81.81 103 LEU A O 1
ATOM 798 N N . ALA A 1 104 ? -7.688 2.815 21.491 1.00 64.94 104 ALA A N 1
ATOM 799 C CA . ALA A 1 104 ? -8.186 1.839 22.454 1.00 64.94 104 ALA A CA 1
ATOM 800 C C . ALA A 1 104 ? -9.547 1.239 22.073 1.00 64.94 104 ALA A C 1
ATOM 802 O O . ALA A 1 104 ? -9.901 0.178 22.589 1.00 64.94 104 ALA A O 1
ATOM 803 N N . THR A 1 105 ? -10.327 1.893 21.202 1.00 77.00 105 THR A N 1
ATOM 804 C CA . THR A 1 105 ? -11.679 1.426 20.879 1.00 77.00 105 THR A CA 1
ATOM 805 C C . THR A 1 105 ? -11.735 0.673 19.542 1.00 77.00 105 THR A C 1
ATOM 807 O O . THR A 1 105 ? -11.095 1.069 18.566 1.00 77.00 105 THR A O 1
ATOM 810 N N . PRO A 1 106 ? -12.539 -0.404 19.439 1.00 71.56 106 PRO A N 1
ATOM 811 C CA . PRO A 1 106 ? -12.746 -1.119 18.177 1.00 71.56 106 PRO A CA 1
ATOM 812 C C . PRO A 1 106 ? -13.344 -0.249 17.062 1.00 71.56 106 PRO A C 1
ATOM 814 O O . PRO A 1 106 ? -13.126 -0.535 15.883 1.00 71.56 106 PRO A O 1
ATOM 817 N N . ALA A 1 107 ? -14.095 0.795 17.434 1.00 74.38 107 ALA A N 1
ATOM 818 C CA . ALA A 1 107 ? -14.659 1.765 16.502 1.00 74.38 107 ALA A CA 1
ATOM 819 C C . ALA A 1 107 ? -13.550 2.588 15.827 1.00 74.38 107 ALA A C 1
ATOM 821 O O . ALA A 1 107 ? -13.563 2.741 14.608 1.00 74.38 107 ALA A O 1
ATOM 822 N N . ASP A 1 108 ? -12.533 3.004 16.588 1.00 78.31 108 ASP A N 1
ATOM 823 C CA . ASP A 1 108 ? -11.388 3.752 16.058 1.00 78.31 108 ASP A CA 1
ATOM 824 C C . ASP A 1 108 ? -10.505 2.900 15.133 1.00 78.31 108 ASP A C 1
ATOM 826 O O . ASP A 1 108 ? -9.968 3.377 14.137 1.00 78.31 108 ASP A O 1
ATOM 830 N N . LEU A 1 109 ? -10.398 1.599 15.409 1.00 80.12 109 LEU A N 1
ATOM 831 C CA . LEU A 1 109 ? -9.673 0.650 14.554 1.00 80.12 109 LEU A CA 1
ATOM 832 C C . LEU A 1 109 ? -10.413 0.320 13.245 1.00 80.12 109 LEU A C 1
ATOM 834 O O . LEU A 1 109 ? -9.830 -0.273 12.332 1.00 80.12 109 LEU A O 1
ATOM 838 N N . GLY A 1 110 ? -11.706 0.643 13.164 1.00 83.88 110 GLY A N 1
ATOM 839 C CA . GLY A 1 110 ? -12.528 0.511 11.960 1.00 83.88 110 GLY A CA 1
ATOM 840 C C . GLY A 1 110 ? -12.418 1.692 10.995 1.00 83.88 110 GLY A C 1
ATOM 841 O O . GLY A 1 110 ? -13.039 1.642 9.937 1.00 83.88 110 GLY A O 1
ATOM 842 N N . GLN A 1 111 ? -11.650 2.732 11.338 1.00 87.81 111 GLN A N 1
ATOM 843 C CA . GLN A 1 111 ? -11.454 3.894 10.474 1.00 87.81 111 GLN A CA 1
ATOM 844 C C . GLN A 1 111 ? -10.828 3.484 9.137 1.00 87.81 111 GLN A C 1
ATOM 846 O O . GLN A 1 111 ? -9.896 2.675 9.100 1.00 87.81 111 GLN A O 1
ATOM 851 N N . ILE A 1 112 ? -11.355 4.046 8.049 1.00 90.69 112 ILE A N 1
ATOM 852 C CA . ILE A 1 112 ? -10.860 3.814 6.693 1.00 90.69 112 ILE A CA 1
ATOM 853 C C . ILE A 1 112 ? -9.744 4.808 6.385 1.00 90.69 112 ILE A C 1
ATOM 855 O O . ILE A 1 112 ? -9.858 6.003 6.657 1.00 90.69 112 ILE A O 1
ATOM 859 N N . ILE A 1 113 ? -8.666 4.288 5.813 1.00 92.50 113 ILE A N 1
ATOM 860 C CA . ILE A 1 113 ? -7.469 5.018 5.420 1.00 92.50 113 ILE A CA 1
ATOM 861 C C . ILE A 1 113 ? -7.286 4.815 3.929 1.00 92.50 113 ILE A C 1
ATOM 863 O O . ILE A 1 113 ? -7.262 3.679 3.451 1.00 92.50 113 ILE A O 1
ATOM 867 N N . THR A 1 114 ? -7.122 5.912 3.201 1.00 94.56 114 THR A N 1
ATOM 868 C CA . THR A 1 114 ? -6.826 5.871 1.773 1.00 94.56 114 THR A CA 1
ATOM 869 C C . THR A 1 114 ? -5.318 5.929 1.574 1.00 94.56 114 THR A C 1
ATOM 871 O O . THR A 1 114 ? -4.651 6.853 2.028 1.00 94.56 114 THR A O 1
ATOM 874 N N . ILE A 1 115 ? -4.764 4.969 0.851 1.00 94.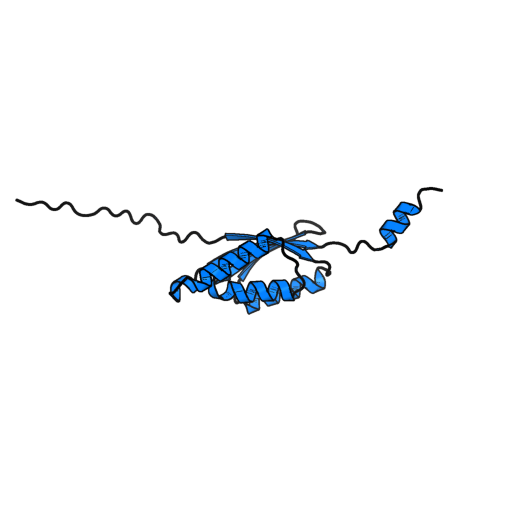75 115 ILE A N 1
ATOM 875 C CA . ILE A 1 115 ? -3.344 4.891 0.530 1.00 94.75 115 ILE A CA 1
ATOM 876 C C . ILE A 1 115 ? -3.174 5.132 -0.966 1.00 94.75 115 ILE A C 1
ATOM 878 O O . ILE A 1 115 ? -3.780 4.438 -1.787 1.00 94.75 115 ILE A O 1
ATOM 882 N N . ARG A 1 116 ? -2.348 6.115 -1.331 1.00 95.69 116 ARG A N 1
ATOM 883 C CA . ARG A 1 116 ? -1.852 6.287 -2.699 1.00 95.69 116 ARG A CA 1
ATOM 884 C C . ARG A 1 116 ? -0.446 5.714 -2.765 1.00 95.69 116 ARG A C 1
ATOM 886 O O . ARG A 1 116 ? 0.471 6.265 -2.166 1.00 95.69 116 ARG A O 1
ATOM 893 N N . LEU A 1 117 ? -0.292 4.613 -3.487 1.00 95.38 117 LEU A N 1
ATOM 894 C CA . LEU A 1 117 ? 0.986 3.960 -3.719 1.00 95.38 117 LEU A CA 1
ATOM 895 C C . LEU A 1 117 ? 1.423 4.187 -5.160 1.00 95.38 117 LEU A C 1
ATOM 897 O O . LEU A 1 1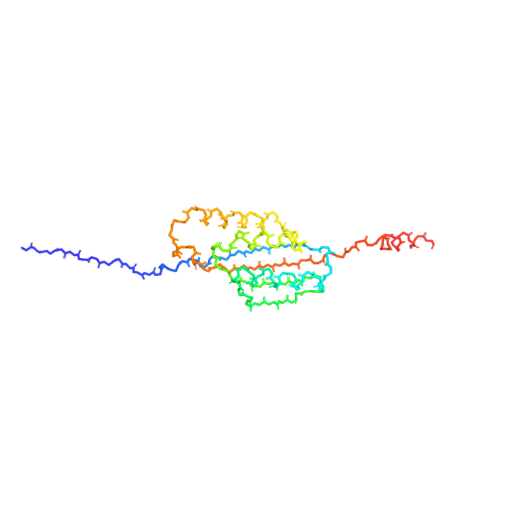17 ? 0.783 3.709 -6.091 1.00 95.38 117 LEU A O 1
ATOM 901 N N . GLU A 1 118 ? 2.539 4.873 -5.335 1.00 95.81 118 GLU A N 1
ATOM 902 C CA . GLU A 1 118 ? 3.219 4.977 -6.618 1.00 95.81 118 GLU A CA 1
ATOM 903 C C . GLU A 1 118 ? 4.394 3.997 -6.659 1.00 95.81 118 GLU A C 1
ATOM 905 O O . GLU A 1 118 ? 5.201 3.941 -5.733 1.00 95.81 118 GLU A O 1
ATOM 910 N N . ILE A 1 119 ? 4.474 3.206 -7.724 1.00 94.19 119 ILE A N 1
ATOM 911 C CA . ILE A 1 119 ? 5.473 2.161 -7.929 1.00 94.19 119 ILE A CA 1
ATOM 912 C C . ILE A 1 119 ? 6.283 2.508 -9.164 1.00 94.19 119 ILE A C 1
ATOM 914 O O . ILE A 1 119 ? 5.719 2.636 -10.253 1.00 94.19 119 ILE A O 1
ATOM 918 N N . SER A 1 120 ? 7.598 2.588 -9.001 1.00 93.00 120 SER A N 1
ATOM 919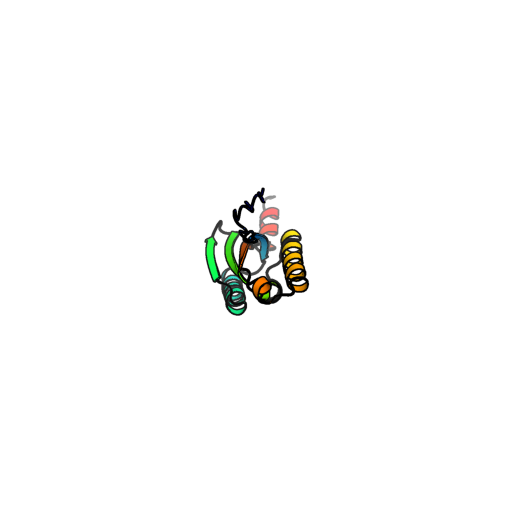 C CA . SER A 1 120 ? 8.547 2.695 -10.105 1.00 93.00 120 SER A CA 1
ATOM 920 C C . SER A 1 120 ? 9.263 1.363 -10.319 1.00 93.00 120 SER A C 1
ATOM 922 O O . SER A 1 120 ? 9.970 0.865 -9.449 1.00 93.00 120 SER A O 1
ATOM 924 N N . PHE A 1 121 ? 9.054 0.779 -11.489 1.00 90.50 121 PHE A N 1
ATOM 925 C CA . PHE A 1 121 ? 9.733 -0.414 -11.966 1.00 90.50 121 PHE A CA 1
ATOM 926 C C . PHE A 1 121 ? 11.097 0.005 -12.495 1.00 90.50 121 PHE A C 1
ATOM 928 O O . PHE A 1 121 ? 11.185 0.768 -13.460 1.00 90.50 121 PHE A O 1
ATOM 935 N N . LEU A 1 122 ? 12.142 -0.447 -11.814 1.00 85.31 122 LEU A N 1
ATOM 936 C CA . LEU A 1 122 ? 13.515 -0.207 -12.214 1.00 85.31 122 LEU A CA 1
ATOM 937 C C . LEU A 1 122 ? 13.904 -1.312 -13.190 1.00 85.31 122 LEU A C 1
ATOM 939 O O . LEU A 1 122 ? 13.770 -2.493 -12.880 1.00 85.31 122 LEU A O 1
ATOM 943 N N . GLU A 1 123 ? 14.347 -0.928 -14.384 1.00 73.00 123 GLU A N 1
ATOM 944 C CA . GLU A 1 123 ? 14.954 -1.884 -15.302 1.00 73.00 123 GLU A CA 1
ATOM 945 C C . GLU A 1 123 ? 16.285 -2.339 -14.709 1.00 73.00 123 GLU A C 1
ATOM 947 O O . GLU A 1 123 ? 17.066 -1.525 -14.204 1.00 73.00 123 GLU A O 1
ATOM 952 N N . ASP A 1 124 ? 16.539 -3.644 -14.771 1.00 60.03 124 ASP A N 1
ATOM 953 C CA . ASP A 1 124 ? 17.860 -4.180 -14.496 1.00 60.03 124 ASP A CA 1
ATOM 954 C C . ASP A 1 124 ? 18.814 -3.477 -15.466 1.00 60.03 124 ASP A C 1
ATOM 956 O O . ASP A 1 124 ? 18.644 -3.581 -16.688 1.00 60.03 124 ASP A O 1
ATOM 960 N N . ALA A 1 125 ? 19.779 -2.713 -14.949 1.00 53.22 125 ALA A N 1
ATOM 961 C CA . ALA A 1 125 ? 20.860 -2.170 -15.758 1.00 53.22 125 ALA A CA 1
ATOM 962 C C . ALA A 1 125 ? 21.694 -3.363 -16.232 1.00 53.22 125 ALA A C 1
ATOM 964 O O . ALA A 1 125 ? 22.727 -3.714 -15.666 1.00 53.22 125 ALA A O 1
ATOM 965 N N . THR A 1 126 ? 21.187 -4.048 -17.252 1.00 53.25 126 THR A N 1
ATOM 966 C CA . THR A 1 126 ? 21.813 -5.211 -17.851 1.00 53.25 126 THR A CA 1
ATOM 967 C C . THR A 1 126 ? 23.177 -4.741 -18.316 1.00 53.25 126 THR A C 1
ATOM 969 O O . THR A 1 126 ? 23.276 -3.716 -18.995 1.00 53.25 126 THR A O 1
ATOM 972 N N . LEU A 1 127 ? 24.237 -5.475 -17.967 1.00 54.09 127 LEU A N 1
ATOM 973 C CA . LEU A 1 127 ? 25.614 -5.181 -18.382 1.00 54.09 127 LEU A CA 1
ATOM 974 C C . LEU A 1 127 ? 25.727 -4.888 -19.896 1.00 54.09 127 LEU A C 1
ATOM 976 O O . LEU A 1 127 ? 26.615 -4.148 -20.307 1.00 54.09 127 LEU A O 1
ATOM 980 N N . GLN A 1 128 ? 24.797 -5.389 -20.722 1.00 54.12 128 GLN A N 1
ATOM 981 C CA . GLN A 1 128 ? 24.610 -5.000 -22.125 1.00 54.12 128 GLN A CA 1
ATOM 982 C C . GLN A 1 128 ? 24.523 -3.482 -22.373 1.00 54.12 128 GLN A C 1
ATOM 984 O O . GLN A 1 128 ? 25.115 -3.005 -23.336 1.00 54.12 128 GLN A O 1
ATOM 989 N N . SER A 1 129 ? 23.816 -2.716 -21.539 1.00 54.47 129 SER A N 1
ATOM 990 C CA . SER A 1 129 ? 23.689 -1.257 -21.699 1.00 54.47 129 SER A CA 1
ATOM 991 C C . SER A 1 129 ? 25.019 -0.533 -21.445 1.00 54.47 129 SER A C 1
ATOM 993 O O . SER A 1 129 ? 25.365 0.404 -22.164 1.00 54.47 129 SER A O 1
ATOM 995 N N . LEU A 1 130 ? 25.830 -1.043 -20.512 1.00 57.78 130 LEU A N 1
ATOM 996 C CA . LEU A 1 130 ? 27.194 -0.568 -20.266 1.00 57.78 130 LEU A CA 1
ATOM 997 C C . LEU A 1 130 ? 28.144 -0.939 -21.417 1.00 57.78 130 LEU A C 1
ATOM 999 O O . LEU A 1 130 ? 28.927 -0.096 -21.854 1.00 57.78 130 LEU A O 1
ATOM 1003 N N . PHE A 1 131 ? 28.041 -2.153 -21.969 1.00 57.53 131 PHE A N 1
ATOM 1004 C CA . PHE A 1 131 ? 28.851 -2.570 -23.122 1.00 57.53 131 PHE A CA 1
ATOM 1005 C C . PHE A 1 131 ? 28.529 -1.792 -24.403 1.00 57.53 131 PHE A C 1
ATOM 1007 O O . PHE A 1 131 ? 29.445 -1.483 -25.160 1.00 57.53 131 PHE A O 1
ATOM 1014 N N . LEU A 1 132 ? 2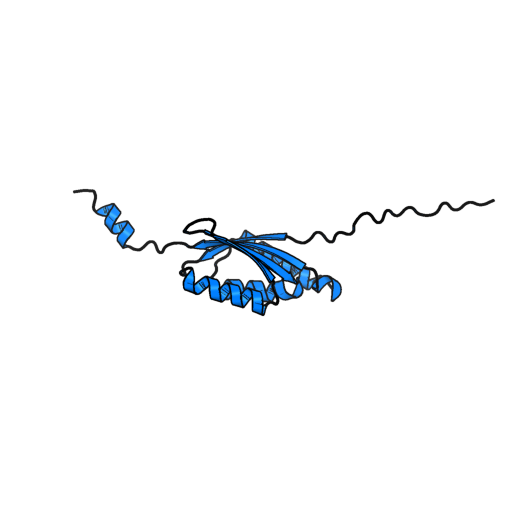7.264 -1.431 -24.633 1.00 57.88 132 LEU A N 1
ATOM 1015 C CA . LEU A 1 132 ? 26.879 -0.610 -25.786 1.00 57.88 132 LEU A CA 1
ATOM 1016 C C . LEU A 1 132 ? 27.429 0.820 -25.675 1.00 57.88 132 LEU A C 1
ATOM 1018 O O . LEU A 1 132 ? 27.911 1.352 -26.667 1.00 57.88 132 LEU A O 1
ATOM 1022 N N . SER A 1 133 ? 27.475 1.397 -24.468 1.00 56.12 133 SER A N 1
ATOM 1023 C CA . SER A 1 133 ? 28.078 2.723 -24.244 1.00 56.12 133 SER A CA 1
ATOM 1024 C C . SER A 1 133 ? 29.612 2.747 -24.359 1.00 56.12 133 SER A C 1
ATOM 1026 O O . SER A 1 133 ? 30.200 3.790 -24.628 1.00 56.12 133 SER A O 1
ATOM 1028 N N . ALA A 1 134 ? 30.274 1.598 -24.178 1.00 55.53 134 ALA A N 1
ATOM 1029 C CA . ALA A 1 134 ? 31.724 1.457 -24.324 1.00 55.53 134 ALA A CA 1
ATOM 1030 C C . ALA A 1 134 ? 32.166 1.135 -25.768 1.00 55.53 134 ALA A C 1
ATOM 1032 O O . ALA A 1 134 ? 33.362 1.164 -26.057 1.00 55.53 134 ALA A O 1
ATOM 1033 N N . GLY A 1 135 ? 31.225 0.815 -26.665 1.00 57.94 135 GLY A N 1
ATOM 1034 C CA . GLY A 1 135 ? 31.496 0.415 -28.049 1.00 57.94 135 GLY A CA 1
ATOM 1035 C C . GLY A 1 135 ? 31.511 1.550 -29.080 1.00 57.94 135 GLY A C 1
ATOM 1036 O O . GLY A 1 135 ? 31.880 1.299 -30.221 1.00 57.94 135 GLY A O 1
ATOM 1037 N N . GLU A 1 136 ? 31.142 2.781 -28.711 1.00 52.44 136 GLU A N 1
ATOM 1038 C CA . GLU A 1 136 ? 31.098 3.936 -29.633 1.00 52.44 136 GLU A CA 1
ATOM 1039 C C . GLU A 1 136 ? 32.421 4.727 -29.727 1.00 52.44 136 GLU A C 1
ATOM 1041 O O . GLU A 1 136 ? 32.485 5.759 -30.390 1.00 52.44 136 GLU A O 1
ATOM 1046 N N . CYS A 1 137 ? 33.507 4.232 -29.124 1.00 51.59 137 CYS A N 1
ATOM 1047 C CA . CYS A 1 137 ? 34.861 4.761 -29.323 1.00 51.59 137 CYS A CA 1
ATOM 1048 C C . CYS A 1 137 ? 35.691 3.809 -30.201 1.00 51.59 137 CYS A C 1
ATOM 1050 O O . CYS A 1 137 ? 36.582 3.126 -29.693 1.00 51.59 137 CYS A O 1
ATOM 1052 N N . ALA A 1 138 ? 35.407 3.749 -31.503 1.00 42.56 138 ALA A N 1
ATOM 1053 C CA . ALA A 1 138 ? 36.305 3.157 -32.499 1.00 42.56 138 ALA A CA 1
ATOM 1054 C C . ALA A 1 138 ? 36.209 3.903 -33.833 1.00 42.56 138 ALA A C 1
ATOM 1056 O O . ALA A 1 138 ? 35.072 4.091 -34.320 1.00 42.56 138 ALA A O 1
#

Organism: NCBI:txid2051959

pLDDT: mean 80.03, std 18.53, range [36.75, 95.81]

Secondary structure (DSSP, 8-state):
---PPP------------EEEEEEEEESS-HHHHHHHHHHHHHHTT-EEEEEEE-SSSEEEEEEEEEGGGHHHHHHHHHHTTPEEPHHHHHHHHHHHHHHHH--STTGGG-EEEEEEEEEEPPP--HHHHHHHHSS--

Radius of gyration: 22.2 Å; chains: 1; bounding box: 72×47×70 Å

Sequence (138 aa):
MNTLSASTFDPAEAQHPMQSLDIQGFSYEERQGLLPSLTSAFADCGGWILNRRTLSPTTMEFRVEIQLRAAIDLYASIISSGLELTRAGHLGFTHLCTCRKNLATPADLGQIITIRLEISFLEDATLQSLFLSAGECA

Foldseek 3Di:
DDDDDDDDPDPPDPPVPQAEAEWEWEAQDDPVQLVVQLVVLCVVLVKDFPDWDDPDPFKIKTKIKHFLLSLVSSVVSCVVSRIGIDPSNVVRSVVSVVQCVPDDDPVNSRRMHIYIYMYGYDHDPPCVVVVVVVPPPD